Protein 3Q0B (pdb70)

Solvent-accessible surface area: 7811 Å² total

Nearest PDB structures (foldseek):
  3q0b-assembly1_X-2  TM=1.006E+00  e=1.798E-30  Arabidopsis thaliana
  4ygi-assembly1_A-2  TM=9.990E-01  e=7.068E-28  Arabidopsis thaliana
  3q0f-assembly1_A  TM=9.751E-01  e=2.882E-27  Arabidopsis thaliana
  3q0f-assembly1_X  TM=9.797E-01  e=5.821E-27  Arabidopsis thaliana
  3q0d-assembly1_A  TM=9.863E-01  e=3.793E-26  Arabidopsis thaliana

B-factor: mean 44.1, std 11.39, range [26.04, 87.86]

Structure (mmCIF, N/CA/C/O backbone):
data_3Q0B
#
_entry.id   3Q0B
#
_cell.length_a   76.566
_cell.length_b   76.566
_cell.length_c   73.904
_cell.angle_alpha   90.00
_cell.angle_beta   90.00
_cell.angle_gamma   90.00
#
_symmetry.space_group_name_H-M   'P 42 21 2'
#
loop_
_entity.id
_entity.type
_entity.pdbx_description
1 polymer 'Histone-lysine N-methyltransferase, H3 lysine-9 specific SUVH5'
2 polymer "DNA (5'-D(*AP*CP*TP*AP*(5CM)P*GP*TP*AP*GP*T)-3')"
3 water water
#
loop_
_atom_site.group_PDB
_atom_site.id
_atom_site.type_symbol
_atom_site.label_atom_id
_atom_site.label_alt_id
_atom_site.label_comp_id
_atom_site.label_asym_id
_atom_site.label_entity_id
_atom_site.label_seq_id
_atom_site.pdbx_PDB_ins_code
_atom_site.Cartn_x
_atom_site.Cartn_y
_atom_site.Cartn_z
_atom_site.occupancy
_atom_site.B_iso_or_equiv
_atom_site.auth_seq_id
_atom_site.auth_comp_id
_atom_site.auth_asym_id
_atom_site.auth_atom_id
_atom_site.pdbx_PDB_model_num
ATOM 1 N N . GLN A 1 1 ? 29.147 30.004 18.926 1.00 60.28 362 GLN X N 1
ATOM 2 C CA . GLN A 1 1 ? 27.758 30.340 19.234 1.00 55.91 362 GLN X CA 1
ATOM 3 C C . GLN A 1 1 ? 27.636 31.601 20.086 1.00 52.62 362 GLN X C 1
ATOM 4 O O . GLN A 1 1 ? 27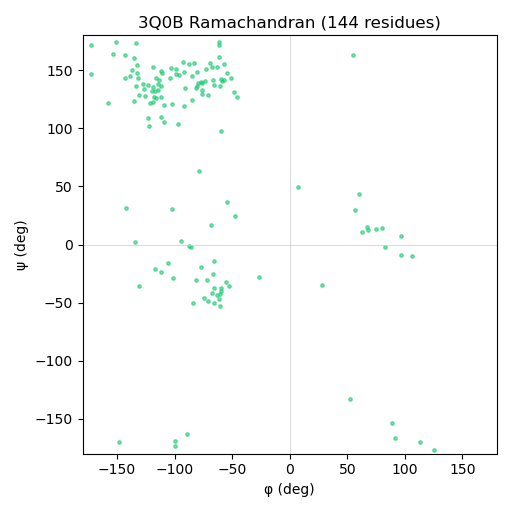.893 31.577 21.286 1.00 63.63 362 GLN X O 1
ATOM 10 N N . ILE A 1 2 ? 27.236 32.701 19.460 1.00 48.09 363 ILE X N 1
ATOM 11 C CA . ILE A 1 2 ? 27.175 33.995 20.131 1.00 50.25 363 ILE X CA 1
ATOM 12 C C . ILE A 1 2 ? 25.763 34.570 20.177 1.00 46.55 363 ILE X C 1
ATOM 13 O O . ILE A 1 2 ? 25.048 34.531 19.187 1.00 46.73 363 ILE X O 1
ATOM 18 N N . ILE A 1 3 ? 25.371 35.098 21.333 1.00 46.52 364 ILE X N 1
ATOM 19 C CA . ILE A 1 3 ? 24.096 35.797 21.482 1.00 46.37 364 ILE X CA 1
ATOM 20 C C . ILE A 1 3 ? 24.235 37.295 21.221 1.00 44.50 364 ILE X C 1
ATOM 21 O O . ILE A 1 3 ? 25.169 37.934 21.695 1.00 48.44 364 ILE X O 1
ATOM 26 N N . GLY A 1 4 ? 23.307 37.846 20.449 1.00 45.18 365 GLY X N 1
ATOM 27 C CA . GLY A 1 4 ? 23.289 39.270 20.175 1.00 41.62 365 GLY X CA 1
ATOM 28 C C . GLY A 1 4 ? 24.107 39.657 18.963 1.00 41.76 365 GLY X C 1
ATOM 29 O O . GLY A 1 4 ? 24.307 38.868 18.045 1.00 43.69 365 GLY X O 1
ATOM 30 N N . THR A 1 5 ? 24.587 40.891 18.962 1.00 45.40 366 THR X N 1
ATOM 31 C CA . THR A 1 5 ? 25.362 41.399 17.845 1.00 40.07 366 THR X CA 1
ATOM 32 C C . THR A 1 5 ? 26.589 40.548 17.548 1.00 47.23 366 THR X C 1
ATOM 33 O O . THR A 1 5 ? 27.253 40.045 18.455 1.00 48.40 366 THR X O 1
ATOM 37 N N . VAL A 1 6 ? 26.871 40.384 16.259 1.00 48.72 367 VAL X N 1
ATOM 38 C CA . VAL A 1 6 ? 28.056 39.688 15.804 1.00 46.25 367 VAL X CA 1
ATOM 39 C C . VAL A 1 6 ? 29.030 40.688 15.194 1.00 48.91 367 VAL X C 1
ATOM 40 O O . VAL A 1 6 ? 28.704 41.366 14.215 1.00 51.14 367 VAL X O 1
ATOM 44 N N . PRO A 1 7 ? 30.234 40.778 15.775 1.00 50.26 368 PRO X N 1
ATOM 45 C CA . PRO A 1 7 ? 31.268 41.726 15.350 1.00 52.01 368 PRO X CA 1
ATOM 46 C C . PRO A 1 7 ? 31.451 41.757 13.837 1.00 51.51 368 PRO X C 1
ATOM 47 O O . PRO A 1 7 ? 31.637 40.710 13.216 1.00 52.52 368 PRO X O 1
ATOM 51 N N . GLY A 1 8 ? 31.384 42.953 13.257 1.00 54.18 369 GLY X N 1
ATOM 52 C CA . GLY A 1 8 ? 31.618 43.128 11.835 1.00 49.59 369 GLY X CA 1
ATOM 53 C C . GLY A 1 8 ? 30.429 42.767 10.960 1.00 55.11 369 GLY X C 1
ATOM 54 O O . GLY A 1 8 ? 30.570 42.609 9.747 1.00 57.51 369 GLY X O 1
ATOM 55 N N . VAL A 1 9 ? 29.258 42.627 11.574 1.00 55.64 370 VAL X N 1
ATOM 56 C CA . VAL A 1 9 ? 28.029 42.378 10.823 1.00 54.62 370 VAL X CA 1
ATOM 57 C C . VAL A 1 9 ? 27.003 43.462 11.135 1.00 49.54 370 VAL X C 1
ATOM 58 O O . VAL A 1 9 ? 26.450 43.509 12.231 1.00 47.36 370 VAL X O 1
ATOM 62 N N . GLU A 1 10 ? 26.758 44.332 10.165 1.00 49.49 371 GLU X N 1
ATOM 63 C CA . GLU A 1 10 ? 25.904 45.490 10.384 1.00 51.60 371 GLU X CA 1
ATOM 64 C C . GLU A 1 10 ? 24.480 45.219 9.929 1.00 47.19 371 GLU X C 1
ATOM 65 O O . GLU A 1 10 ? 24.246 44.505 8.947 1.00 45.37 371 GLU X O 1
ATOM 71 N N . VAL A 1 11 ? 23.530 45.802 10.646 1.00 45.87 372 VAL X N 1
ATOM 72 C CA . VAL A 1 11 ? 22.163 45.833 10.180 1.00 42.23 372 VAL X CA 1
ATOM 73 C C . VAL A 1 11 ? 22.199 46.298 8.735 1.00 43.64 372 VAL X C 1
ATOM 74 O O . VAL A 1 11 ? 22.877 47.267 8.411 1.00 45.72 372 VAL X O 1
ATOM 78 N N . GLY A 1 12 ? 21.508 45.576 7.858 1.00 44.93 373 GLY X N 1
ATOM 79 C CA . GLY A 1 12 ? 21.464 45.930 6.452 1.00 41.09 373 GLY X CA 1
ATOM 80 C C . GLY A 1 12 ? 22.461 45.185 5.585 1.00 42.46 373 GLY X C 1
ATOM 81 O O . GLY A 1 12 ? 22.417 45.280 4.358 1.00 44.20 373 GLY X O 1
ATOM 82 N N . ASP A 1 13 ? 23.375 44.446 6.203 1.00 43.03 374 ASP X N 1
ATOM 83 C CA . ASP A 1 13 ? 24.319 43.649 5.419 1.00 40.91 374 ASP X CA 1
ATOM 84 C C . ASP A 1 13 ? 23.578 42.537 4.694 1.00 43.67 374 ASP X C 1
ATOM 85 O O . ASP A 1 13 ? 22.652 41.940 5.248 1.00 42.90 374 ASP X O 1
ATOM 90 N N . GLU A 1 14 ? 23.984 42.258 3.460 1.00 42.73 375 GLU X N 1
ATOM 91 C CA . GLU A 1 14 ? 23.305 41.259 2.649 1.00 44.25 375 GLU X CA 1
ATOM 92 C C . GLU A 1 14 ? 24.224 40.106 2.271 1.00 45.48 375 GLU X C 1
ATOM 93 O O . GLU A 1 14 ? 25.440 40.275 2.188 1.00 45.62 375 GLU X O 1
ATOM 99 N N . PHE A 1 15 ? 23.623 38.936 2.048 1.00 45.39 376 PHE X N 1
ATOM 100 C CA . PHE A 1 15 ? 24.353 37.699 1.791 1.00 39.70 376 PHE X CA 1
ATOM 101 C C . PHE A 1 15 ? 23.611 36.865 0.765 1.00 43.63 376 PHE X C 1
ATOM 102 O O . PHE A 1 15 ? 22.388 36.819 0.766 1.00 41.26 376 PHE X O 1
ATOM 110 N N . GLN A 1 16 ? 24.348 36.191 -0.104 1.00 44.71 377 GLN X N 1
ATOM 111 C CA . GLN A 1 16 ? 23.722 35.373 -1.127 1.00 47.78 377 GLN X CA 1
ATOM 112 C C . GLN A 1 16 ? 23.304 34.000 -0.603 1.00 46.09 377 GLN X C 1
ATOM 113 O O . GLN A 1 16 ? 22.338 33.419 -1.086 1.00 48.29 377 GLN X O 1
ATOM 119 N N . TYR A 1 17 ? 24.035 33.476 0.374 1.00 44.20 378 TYR X N 1
ATOM 120 C CA . TYR A 1 17 ? 23.826 32.097 0.797 1.00 42.12 378 TYR X CA 1
ATOM 121 C C . TYR A 1 17 ? 23.729 31.879 2.301 1.00 44.00 378 TYR X C 1
ATOM 122 O O . TYR A 1 17 ? 24.355 32.591 3.085 1.00 44.85 378 TYR X O 1
ATOM 131 N N . ARG A 1 18 ? 22.924 30.888 2.683 1.00 39.56 379 ARG X N 1
ATOM 132 C CA . ARG A 1 18 ? 22.790 30.469 4.070 1.00 42.14 379 ARG X CA 1
ATOM 133 C C . ARG A 1 18 ? 24.166 30.129 4.648 1.00 42.22 379 ARG X C 1
ATOM 134 O O . ARG A 1 18 ? 24.432 30.368 5.822 1.00 40.44 379 ARG X O 1
ATOM 150 N N . GLU A 1 20 ? 27.003 31.531 4.128 1.00 39.16 381 GLU X N 1
ATOM 151 C CA . GLU A 1 20 ? 27.731 32.727 4.555 1.00 41.71 381 GLU X CA 1
ATOM 152 C C . GLU A 1 20 ? 27.273 33.145 5.943 1.00 41.49 381 GLU X C 1
ATOM 153 O O . GLU A 1 20 ? 28.064 33.628 6.753 1.00 41.89 381 GLU X O 1
ATOM 159 N N . LEU A 1 21 ? 25.988 32.954 6.219 1.00 40.05 382 LEU X N 1
ATOM 160 C CA . LEU A 1 21 ? 25.464 33.237 7.543 1.00 38.66 382 LEU X CA 1
ATOM 161 C C . LEU A 1 21 ? 26.217 32.368 8.544 1.00 41.27 382 LEU X C 1
ATOM 162 O O . LEU A 1 21 ? 26.577 32.809 9.641 1.00 40.77 382 LEU X O 1
ATOM 167 N N . ASN A 1 22 ? 26.462 31.126 8.147 1.00 38.83 383 ASN X N 1
ATOM 168 C CA . ASN A 1 22 ? 27.118 30.167 9.017 1.00 36.43 383 ASN X CA 1
ATOM 169 C C . ASN A 1 22 ? 28.593 30.515 9.201 1.00 39.34 383 ASN X C 1
ATOM 170 O O . ASN A 1 22 ? 29.085 30.568 10.324 1.00 44.53 383 ASN X O 1
ATOM 175 N N . LEU A 1 23 ? 29.290 30.767 8.097 1.00 40.37 384 LEU X N 1
ATOM 176 C CA . LEU A 1 23 ? 30.704 31.139 8.148 1.00 42.27 384 LEU X CA 1
ATOM 177 C C . LEU A 1 23 ? 30.943 32.318 9.081 1.00 45.81 384 LEU X C 1
ATOM 178 O O . LEU A 1 23 ? 31.970 32.388 9.754 1.00 42.22 384 LEU X O 1
ATOM 183 N N . LEU A 1 24 ? 29.988 33.244 9.118 1.00 45.39 385 LEU X N 1
ATOM 184 C CA . LEU A 1 24 ? 30.152 34.468 9.887 1.00 42.13 385 LEU X CA 1
ATOM 185 C C . LEU A 1 24 ? 29.547 34.387 11.290 1.00 45.02 385 LEU X C 1
ATOM 186 O O . LEU A 1 24 ? 29.564 35.370 12.029 1.00 46.39 385 LEU X O 1
ATOM 191 N N . GLY A 1 25 ? 29.014 33.225 11.653 1.00 42.37 386 GLY X N 1
ATOM 192 C CA . GLY A 1 25 ? 28.438 33.033 12.976 1.00 39.55 386 GLY X CA 1
ATOM 193 C C . GLY A 1 25 ? 27.082 33.701 13.162 1.00 40.16 386 GLY X C 1
ATOM 194 O O . GLY A 1 25 ? 26.588 33.836 14.283 1.00 39.58 386 GLY X O 1
ATOM 195 N N . ILE A 1 26 ? 26.473 34.123 12.060 1.00 39.60 387 ILE X N 1
ATOM 196 C CA . ILE A 1 26 ? 25.170 34.776 12.121 1.00 38.01 387 ILE X CA 1
ATOM 197 C C . ILE A 1 26 ? 24.066 33.774 12.395 1.00 33.79 387 ILE X C 1
ATOM 198 O O . ILE A 1 26 ? 23.196 34.003 13.238 1.00 35.57 387 ILE X O 1
ATOM 203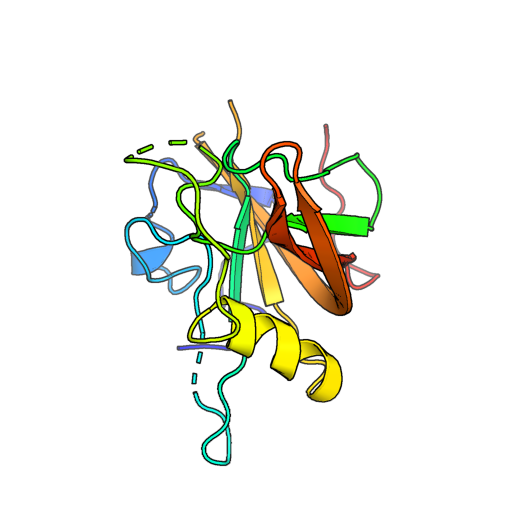 N N . HIS A 1 27 ? 24.120 32.660 11.676 1.00 33.68 388 HIS X N 1
ATOM 204 C CA . HIS A 1 27 ? 23.094 31.630 11.739 1.00 35.00 388 HIS X CA 1
ATOM 205 C C . HIS A 1 27 ? 23.743 30.343 11.251 1.00 32.00 388 HIS X C 1
ATOM 206 O O . HIS A 1 27 ? 24.235 30.287 10.131 1.00 31.46 388 HIS X O 1
ATOM 213 N N . ARG A 1 28 ? 23.744 29.314 12.084 1.00 30.21 389 ARG X N 1
ATOM 214 C CA . ARG A 1 28 ? 24.512 28.110 11.776 1.00 33.31 389 ARG X CA 1
ATOM 215 C C . ARG A 1 28 ? 23.837 27.077 10.867 1.00 34.03 389 ARG X C 1
ATOM 216 O O . ARG A 1 28 ? 24.445 26.630 9.895 1.00 31.16 389 ARG X O 1
ATOM 224 N N . PRO A 1 29 ? 22.589 26.684 11.178 1.00 33.68 390 PRO X N 1
ATOM 225 C CA . PRO A 1 29 ? 21.962 25.619 10.378 1.00 31.58 390 PRO X CA 1
ATOM 226 C C . PRO A 1 29 ? 22.036 25.890 8.875 1.00 33.09 390 PRO X C 1
ATOM 227 O O . PRO A 1 29 ? 21.924 27.044 8.452 1.00 31.06 390 PRO X O 1
ATOM 231 N N . SER A 1 30 ? 22.229 24.839 8.080 1.00 30.74 391 SER X N 1
ATOM 232 C CA . SER A 1 30 ? 22.225 24.989 6.631 1.00 33.81 391 SER X CA 1
ATOM 233 C C . SER A 1 30 ? 20.821 25.252 6.072 1.00 29.87 391 SER X C 1
ATOM 234 O O . SER A 1 30 ? 20.666 25.923 5.055 1.00 31.77 391 SER X O 1
ATOM 237 N N . GLN A 1 31 ? 19.794 24.730 6.723 1.00 31.12 392 GLN X N 1
ATOM 238 C CA . GLN A 1 31 ? 18.435 24.944 6.210 1.00 31.76 392 GLN X CA 1
ATOM 239 C C . GLN A 1 31 ? 17.450 25.426 7.259 1.00 30.59 392 GLN X C 1
ATOM 240 O O . GLN A 1 31 ? 16.576 26.231 6.966 1.00 34.96 392 GLN X O 1
ATOM 246 N N . SER A 1 32 ? 17.604 24.938 8.481 1.00 28.12 393 SER X N 1
ATOM 247 C CA . SER A 1 32 ? 16.647 25.197 9.541 1.00 30.58 393 SER X CA 1
ATOM 248 C C . SER A 1 32 ? 16.489 26.696 9.804 1.00 34.66 393 SER X C 1
ATOM 249 O O . SER A 1 32 ? 17.467 27.451 9.757 1.00 31.28 393 SER X O 1
ATOM 252 N N . GLY A 1 33 ? 15.255 27.123 10.062 1.00 31.78 394 GLY X N 1
ATOM 253 C CA . GLY A 1 33 ? 14.965 28.532 10.271 1.00 31.19 394 GLY X CA 1
ATOM 254 C C . GLY A 1 33 ? 15.369 29.048 11.642 1.00 30.15 394 GLY X C 1
ATOM 255 O O . GLY A 1 33 ? 15.512 30.255 11.847 1.00 29.79 394 GLY X O 1
ATOM 256 N N . ILE A 1 34 ? 15.554 28.141 12.591 1.00 29.97 395 ILE X N 1
ATOM 257 C CA . ILE A 1 34 ? 15.886 28.553 13.947 1.00 31.44 395 ILE X CA 1
ATOM 258 C C . ILE A 1 34 ? 17.229 27.996 14.408 1.00 36.83 395 ILE X C 1
ATOM 259 O O . ILE A 1 34 ? 17.508 26.808 14.259 1.00 34.62 395 ILE X O 1
ATOM 264 N N . ASP A 1 35 ? 18.060 28.863 14.967 1.00 33.48 396 ASP X N 1
ATOM 265 C CA . ASP A 1 35 ? 19.303 28.427 15.588 1.00 34.44 396 ASP X CA 1
ATOM 266 C C . ASP A 1 35 ? 19.193 28.695 17.087 1.00 40.16 396 ASP X C 1
ATOM 267 O O . ASP A 1 35 ? 18.613 29.708 17.494 1.00 35.88 396 ASP X O 1
ATOM 272 N N . TYR A 1 36 ? 19.723 27.781 17.899 1.00 35.09 397 TYR X N 1
ATOM 273 C CA . TYR A 1 36 ? 19.668 27.914 19.355 1.00 35.56 397 TYR X CA 1
ATOM 274 C C . TYR A 1 36 ? 20.895 27.298 20.037 1.00 41.98 397 TYR X C 1
ATOM 275 O O . TYR A 1 36 ? 21.694 26.605 19.406 1.00 41.07 397 TYR X O 1
ATOM 292 N N . LYS A 1 38 ? 22.461 26.142 24.365 1.00 58.86 399 LYS X N 1
ATOM 293 C CA . LYS A 1 38 ? 22.136 26.000 25.778 1.00 57.26 399 LYS X CA 1
ATOM 294 C C . LYS A 1 38 ? 22.721 27.174 26.551 1.00 59.79 399 LYS X C 1
ATOM 295 O O . LYS A 1 38 ? 23.800 27.667 26.216 1.00 58.68 399 LYS X O 1
ATOM 301 N N . ASP A 1 39 ? 21.996 27.642 27.565 1.00 60.28 400 ASP X N 1
ATOM 302 C CA . ASP A 1 39 ? 22.483 28.739 28.399 1.00 67.82 400 ASP X CA 1
ATOM 303 C C . ASP A 1 39 ? 23.080 28.215 29.705 1.00 70.34 400 ASP X C 1
ATOM 304 O O . ASP A 1 39 ? 23.292 27.011 29.860 1.00 66.02 400 ASP X O 1
ATOM 309 N N . ASP A 1 40 ? 23.355 29.129 30.635 1.00 77.41 401 ASP X N 1
ATOM 310 C CA . ASP A 1 40 ? 23.725 28.755 31.990 1.00 75.20 401 ASP X CA 1
ATOM 311 C C . ASP A 1 40 ? 22.586 27.950 32.585 1.00 72.95 401 ASP X C 1
ATOM 312 O O . ASP A 1 40 ? 21.602 28.505 33.071 1.00 73.93 401 ASP X O 1
ATOM 313 N N . GLY A 1 41 ? 22.718 26.632 32.536 1.00 70.77 402 GLY X N 1
ATOM 314 C CA . GLY A 1 41 ? 21.623 25.743 32.869 1.00 69.85 402 GLY X CA 1
ATOM 315 C C . GLY A 1 41 ? 21.401 24.798 31.703 1.00 72.36 402 GLY X C 1
ATOM 316 O O . GLY A 1 41 ? 22.142 24.831 30.716 1.00 72.54 402 GLY X O 1
ATOM 317 N N . GLY A 1 42 ? 20.386 23.951 31.802 1.00 68.90 403 GLY X N 1
ATOM 318 C CA . GLY A 1 42 ? 20.125 22.999 30.740 1.00 73.89 403 GLY X CA 1
ATOM 319 C C . GLY A 1 42 ? 19.226 23.545 29.646 1.00 72.11 403 GLY X C 1
ATOM 320 O O . GLY A 1 42 ? 18.960 22.856 28.662 1.00 72.63 403 GLY X O 1
ATOM 321 N N . GLU A 1 43 ? 18.779 24.789 29.810 1.00 68.93 404 GLU X N 1
ATOM 322 C CA . GLU A 1 43 ? 17.714 25.352 28.978 1.00 66.47 404 GLU X CA 1
ATOM 323 C C . GLU A 1 43 ? 18.159 25.881 27.608 1.00 57.50 404 GLU X C 1
ATOM 324 O O . GLU A 1 43 ? 19.161 26.587 27.491 1.00 56.82 404 GLU X O 1
ATOM 326 N N . LEU A 1 44 ? 17.394 25.535 26.578 1.00 54.85 405 LEU X N 1
ATOM 327 C CA . LEU A 1 44 ? 17.643 26.039 25.233 1.00 51.29 405 LEU X CA 1
ATOM 328 C C . LEU A 1 44 ? 17.151 27.467 25.104 1.00 44.72 405 LEU X C 1
ATOM 329 O O . LEU A 1 44 ? 16.086 27.811 25.608 1.00 48.65 405 LEU X O 1
ATOM 334 N N . VAL A 1 45 ? 17.924 28.293 24.414 1.00 40.92 406 VAL X N 1
ATOM 335 C CA . VAL A 1 45 ? 17.476 29.625 24.060 1.00 45.96 406 VAL X CA 1
ATOM 336 C C . VAL A 1 45 ? 17.863 29.925 22.615 1.00 44.30 406 VAL X C 1
ATOM 337 O O . VAL A 1 45 ? 18.870 29.424 22.115 1.00 40.17 406 VAL X O 1
ATOM 341 N N . ALA A 1 46 ? 17.061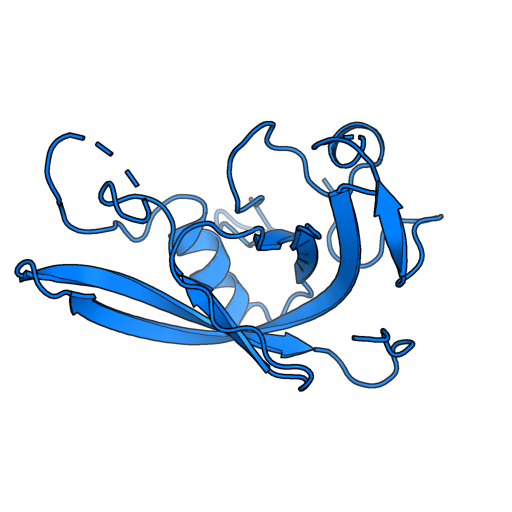 30.752 21.950 1.00 43.43 407 ALA X N 1
ATOM 342 C CA . ALA A 1 46 ? 17.243 31.002 20.525 1.00 39.34 407 ALA X CA 1
ATOM 343 C C . ALA A 1 46 ? 18.263 32.100 20.274 1.00 36.14 407 ALA X C 1
ATOM 344 O O . ALA A 1 46 ? 18.346 33.056 21.029 1.00 36.66 407 ALA X O 1
ATOM 346 N N . THR A 1 47 ? 19.028 31.973 19.199 1.00 29.34 408 THR X N 1
ATOM 347 C CA . THR A 1 47 ? 20.058 32.949 18.919 1.00 32.25 408 THR X CA 1
ATOM 348 C C . THR A 1 47 ? 19.811 33.700 17.614 1.00 33.83 408 THR X C 1
ATOM 349 O O . THR A 1 47 ? 20.334 34.799 17.420 1.00 36.82 408 THR X O 1
ATOM 353 N N . SER A 1 48 ? 19.006 33.116 16.731 1.00 29.90 409 SER X N 1
ATOM 354 C CA . SER A 1 48 ? 18.777 33.690 15.411 1.00 30.88 409 SER X CA 1
ATOM 355 C C . SER A 1 48 ? 17.685 32.927 14.674 1.00 32.27 409 SER X C 1
ATOM 356 O O . SER A 1 48 ? 17.556 31.727 14.846 1.00 34.22 409 SER X O 1
ATOM 359 N N . ILE A 1 49 ? 16.900 33.629 13.859 1.00 32.40 410 ILE X N 1
ATOM 360 C CA . ILE A 1 49 ? 15.874 32.996 13.035 1.00 28.86 410 ILE X CA 1
ATOM 361 C C . ILE A 1 49 ? 15.967 33.520 11.604 1.00 30.06 410 ILE X C 1
ATOM 362 O O . ILE A 1 49 ? 16.489 34.615 11.371 1.00 30.10 410 ILE X O 1
ATOM 367 N N . VAL A 1 50 ? 15.510 32.721 10.644 1.00 27.75 411 VAL X N 1
ATOM 368 C CA . VAL A 1 50 ? 15.488 33.140 9.244 1.00 27.67 411 VAL X CA 1
ATOM 369 C C . VAL A 1 50 ? 14.070 33.095 8.685 1.00 29.38 411 VAL X C 1
ATOM 370 O O . VAL A 1 50 ? 13.407 32.048 8.681 1.00 26.32 411 VAL X O 1
ATOM 374 N N . SER A 1 51 ? 13.605 34.244 8.215 1.00 30.74 412 SER X N 1
ATOM 375 C CA . SER A 1 51 ? 12.287 34.339 7.617 1.00 30.40 412 SER X CA 1
ATOM 376 C C . SER A 1 51 ? 12.469 34.612 6.151 1.00 30.97 412 SER X C 1
ATOM 377 O O . SER A 1 51 ? 12.892 35.701 5.770 1.00 32.75 412 SER X O 1
ATOM 380 N N . SER A 1 52 ? 12.149 33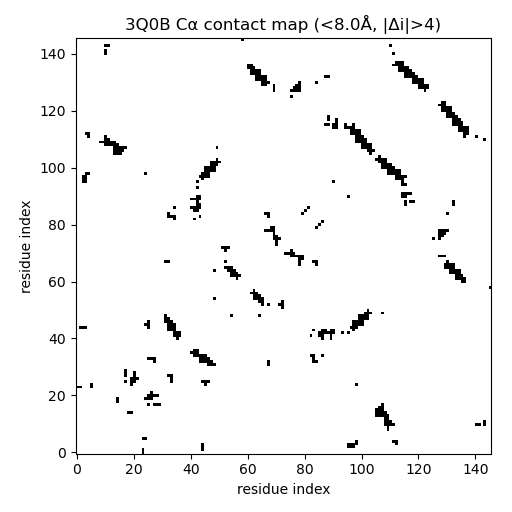.631 5.318 1.00 32.71 413 SER X N 1
ATOM 381 C CA . SER A 1 52 ? 12.484 33.748 3.908 1.00 36.06 413 SER X CA 1
ATOM 382 C C . SER A 1 52 ? 11.430 33.181 2.959 1.00 34.36 413 SER X C 1
ATOM 383 O O . SER A 1 52 ? 11.763 32.712 1.879 1.00 33.88 413 SER X O 1
ATOM 386 N N . GLY A 1 53 ? 10.163 33.235 3.345 1.00 39.57 414 GLY X N 1
ATOM 387 C CA . GLY A 1 53 ? 9.099 32.835 2.435 1.00 38.90 414 GLY X CA 1
ATOM 388 C C . GLY A 1 53 ? 8.517 31.498 2.829 1.00 41.72 414 GLY X C 1
ATOM 389 O O . GLY A 1 53 ? 7.486 31.054 2.309 1.00 44.21 414 GLY X O 1
ATOM 390 N N . GLY A 1 54 ? 9.179 30.836 3.764 1.00 42.65 415 GLY X N 1
ATOM 391 C CA . GLY A 1 54 ? 8.575 29.667 4.368 1.00 44.62 415 GLY X CA 1
ATOM 392 C C . GLY A 1 54 ? 7.441 30.078 5.306 1.00 46.38 415 GLY X C 1
ATOM 393 O O . GLY A 1 54 ? 7.417 31.199 5.837 1.00 52.74 415 GLY X O 1
ATOM 394 N N . TYR A 1 55 ? 6.466 29.192 5.444 1.00 42.17 416 TYR X N 1
ATOM 395 C CA . TYR A 1 55 ? 5.609 29.141 6.624 1.00 43.10 416 TYR X CA 1
ATOM 396 C C . TYR A 1 55 ? 4.624 30.263 6.944 1.00 40.51 416 TYR X C 1
ATOM 397 O O . TYR A 1 55 ? 4.151 30.314 8.076 1.00 43.56 416 TYR X O 1
ATOM 406 N N . ASN A 1 56 ? 4.311 31.157 6.017 1.00 37.67 417 ASN X N 1
ATOM 407 C CA . ASN A 1 56 ? 3.306 32.178 6.335 1.00 37.64 417 ASN X CA 1
ATOM 408 C C . ASN A 1 56 ? 3.706 33.049 7.517 1.00 34.76 417 ASN X C 1
ATOM 409 O O . ASN A 1 56 ? 2.889 33.308 8.411 1.00 32.19 417 ASN X O 1
ATOM 414 N N . ASP A 1 57 ? 4.961 33.471 7.548 1.00 32.55 418 ASP X N 1
ATOM 415 C CA . ASP A 1 57 ? 5.386 34.444 8.535 1.00 32.28 418 ASP X CA 1
ATOM 416 C C . ASP A 1 57 ? 4.666 35.741 8.179 1.00 34.39 418 ASP X C 1
ATOM 417 O O . ASP A 1 57 ? 4.323 35.960 7.013 1.00 31.46 418 ASP X O 1
ATOM 422 N N . VAL A 1 58 ? 4.437 36.589 9.178 1.00 32.47 419 VAL X N 1
ATOM 423 C CA . VAL A 1 58 ? 3.857 37.909 8.946 1.00 32.53 419 VAL X CA 1
ATOM 424 C C . VAL A 1 58 ? 4.915 38.977 9.172 1.00 34.96 419 VAL X C 1
ATOM 425 O O . VAL A 1 58 ? 5.292 39.264 10.309 1.00 30.96 419 VAL X O 1
ATOM 429 N N . LEU A 1 59 ? 5.405 39.545 8.078 1.00 39.34 420 LEU X N 1
ATOM 430 C CA . LEU A 1 59 ? 6.399 40.600 8.139 1.00 41.91 420 LEU X CA 1
ATOM 431 C C . LEU A 1 59 ? 5.903 41.862 7.431 1.00 49.09 420 LEU X C 1
ATOM 432 O O . LEU A 1 59 ? 5.917 41.928 6.206 1.00 54.91 420 LEU X O 1
ATOM 437 N N . ASP A 1 60 ? 5.454 42.851 8.198 1.00 46.76 421 ASP X N 1
ATOM 438 C CA . ASP A 1 60 ? 5.203 44.176 7.630 1.00 56.01 421 ASP X CA 1
ATOM 439 C C . ASP A 1 60 ? 6.477 45.014 7.716 1.00 57.95 421 ASP X C 1
ATOM 440 O O . ASP A 1 60 ? 7.571 44.480 7.891 1.00 62.76 421 ASP X O 1
ATOM 445 N N . ASN A 1 61 ? 6.350 46.319 7.570 1.00 57.64 422 ASN X N 1
ATOM 446 C CA . ASN A 1 61 ? 7.507 47.177 7.728 1.00 55.91 422 ASN X CA 1
ATOM 447 C C . ASN A 1 61 ? 7.461 47.853 9.089 1.00 53.00 422 ASN X C 1
ATOM 448 O O . ASN A 1 61 ? 7.949 48.969 9.262 1.00 59.59 422 ASN X O 1
ATOM 453 N N . SER A 1 62 ? 6.866 47.161 10.052 1.00 44.05 423 SER X N 1
ATOM 454 C CA . SER A 1 62 ? 6.806 47.643 11.419 1.00 45.94 423 SER X CA 1
ATOM 455 C C . SER A 1 62 ? 7.874 46.963 12.274 1.00 39.49 423 SER X C 1
ATOM 456 O O . SER A 1 62 ? 8.711 46.235 11.753 1.00 40.13 423 SER X O 1
ATOM 459 N N . ASP A 1 63 ? 7.837 47.205 13.581 1.00 33.99 424 ASP X N 1
ATOM 460 C CA . ASP A 1 63 ? 8.793 46.609 14.509 1.00 38.46 424 ASP X CA 1
ATOM 461 C C . ASP A 1 63 ? 8.357 45.222 14.990 1.00 34.52 424 ASP X C 1
ATOM 462 O O . ASP A 1 63 ? 9.064 44.569 15.745 1.00 35.91 424 ASP X O 1
ATOM 467 N N . VAL A 1 64 ? 7.192 44.767 14.554 1.00 31.60 425 VAL X N 1
ATOM 468 C CA . VAL A 1 64 ? 6.671 43.498 15.043 1.00 31.89 425 VAL X CA 1
ATOM 469 C C . VAL A 1 64 ? 6.594 42.451 13.940 1.00 36.18 425 VAL X C 1
ATOM 470 O O . VAL A 1 64 ? 6.101 42.693 12.827 1.00 35.57 425 VAL X O 1
ATOM 474 N N . LEU A 1 65 ? 7.086 41.272 14.261 1.00 34.76 426 LEU X N 1
ATOM 475 C CA . LEU A 1 65 ? 7.127 40.194 13.299 1.00 34.86 426 LEU X CA 1
ATOM 476 C C . LEU A 1 65 ? 6.443 38.990 13.931 1.00 35.66 426 LEU X C 1
ATOM 477 O O . LEU A 1 65 ? 6.677 38.685 15.100 1.00 34.51 426 LEU X O 1
ATOM 482 N N . ILE A 1 66 ? 5.570 38.334 13.173 1.00 33.41 427 ILE X N 1
ATOM 483 C CA . ILE A 1 66 ? 4.995 37.069 13.604 1.00 29.46 427 ILE X CA 1
ATOM 484 C C . ILE A 1 66 ? 5.708 35.933 12.868 1.00 32.93 427 ILE X C 1
ATOM 485 O O . ILE A 1 66 ? 5.714 35.877 11.636 1.00 28.29 427 ILE X O 1
ATOM 490 N N . TYR A 1 67 ? 6.314 35.039 13.642 1.00 32.31 428 TYR X N 1
ATOM 491 C CA . TYR A 1 67 ? 7.162 33.998 13.094 1.00 31.10 428 TYR X CA 1
ATOM 492 C C . TYR A 1 67 ? 6.562 32.636 13.384 1.00 29.00 428 TYR X C 1
ATOM 493 O O . TYR A 1 67 ? 6.258 32.321 14.526 1.00 29.14 428 TYR X O 1
ATOM 502 N N . THR A 1 68 ? 6.388 31.841 12.334 1.00 28.23 429 THR X N 1
ATOM 503 C CA . THR A 1 68 ? 5.734 30.541 12.447 1.00 29.70 429 THR X CA 1
ATOM 504 C C . THR A 1 68 ? 6.709 29.499 12.985 1.00 28.77 429 THR X C 1
ATOM 505 O O . THR A 1 68 ? 7.886 29.484 12.616 1.00 28.26 429 THR X O 1
ATOM 509 N N . GLY A 1 69 ? 6.236 28.639 13.874 1.00 29.34 430 GLY X N 1
ATOM 510 C CA . GLY A 1 69 ? 7.060 27.550 14.358 1.00 29.87 430 GLY X CA 1
ATOM 511 C C . GLY A 1 69 ? 7.448 26.633 13.215 1.00 31.57 430 GLY X C 1
ATOM 512 O O . GLY A 1 69 ? 6.808 26.655 12.161 1.00 28.31 430 GLY X O 1
ATOM 513 N N . GLN A 1 70 ? 8.492 25.829 13.414 1.00 28.06 431 GLN X N 1
ATOM 514 C CA . GLN A 1 70 ? 8.960 24.921 12.363 1.00 30.82 431 GLN X CA 1
ATOM 515 C C . GLN A 1 70 ? 8.311 23.548 12.510 1.00 34.18 431 GLN X C 1
ATOM 516 O O . GLN A 1 70 ? 7.847 23.181 13.591 1.00 36.88 431 GLN X O 1
ATOM 522 N N . GLY A 1 71 ? 8.261 22.798 11.416 1.00 35.94 432 GLY X N 1
ATOM 523 C CA . GLY A 1 71 ? 7.759 21.437 11.470 1.00 39.71 432 GLY X CA 1
ATOM 524 C C . GLY A 1 71 ? 6.276 21.275 11.199 1.00 42.75 432 GLY X C 1
ATOM 525 O O . GLY A 1 71 ? 5.615 22.181 10.695 1.00 42.52 432 GLY X O 1
ATOM 526 N N . GLY A 1 72 ? 5.752 20.098 11.523 1.00 41.68 433 GLY X N 1
ATOM 527 C CA . GLY A 1 72 ? 4.369 19.777 11.247 1.00 46.89 433 GLY X CA 1
ATOM 528 C C . GLY A 1 72 ? 4.102 19.651 9.761 1.00 50.14 433 GLY X C 1
ATOM 529 O O . GLY A 1 72 ? 2.957 19.610 9.327 1.00 54.60 433 GLY X O 1
ATOM 530 N N . ASN A 1 73 ? 5.167 19.591 8.974 1.00 49.14 434 ASN X N 1
ATOM 531 C CA . ASN A 1 73 ? 5.035 19.530 7.525 1.00 50.81 434 ASN X CA 1
ATOM 532 C C . ASN A 1 73 ? 4.365 20.776 6.951 1.00 55.86 434 ASN X C 1
ATOM 533 O O . ASN A 1 73 ? 3.994 20.800 5.778 1.00 61.01 434 ASN X O 1
ATOM 538 N N . VAL A 1 74 ? 4.208 21.807 7.780 1.00 49.12 435 VAL X N 1
ATOM 539 C CA . VAL A 1 74 ? 3.700 23.092 7.312 1.00 51.85 435 VAL X CA 1
ATOM 540 C C . VAL A 1 74 ? 4.676 23.632 6.259 1.00 55.02 435 VAL X C 1
ATOM 541 O O . VAL A 1 74 ? 5.755 23.068 6.057 1.00 52.57 435 VAL X O 1
ATOM 545 N N . GLY A 1 75 ? 4.299 24.713 5.587 1.00 51.83 436 GLY X N 1
ATOM 546 C CA . GLY A 1 75 ? 5.129 25.285 4.537 1.00 63.72 436 GLY X CA 1
ATOM 547 C C . GLY A 1 75 ? 6.362 24.478 4.154 1.00 60.98 436 GLY X C 1
ATOM 548 O O . GLY A 1 75 ? 6.414 23.849 3.094 1.00 64.45 436 GLY X O 1
ATOM 549 N N . GLU A 1 81 ? 4.632 14.935 2.449 1.00 67.70 442 GLU X N 1
ATOM 550 C CA . GLU A 1 81 ? 4.087 14.251 3.620 1.00 74.42 442 GLU X CA 1
ATOM 551 C C . GLU A 1 81 ? 2.827 14.957 4.134 1.00 74.74 442 GLU X C 1
ATOM 552 O O . GLU A 1 81 ? 2.569 16.110 3.778 1.00 75.73 442 GLU X O 1
ATOM 554 N N . PRO A 1 82 ? 2.030 14.265 4.966 1.00 75.24 443 PRO X N 1
ATOM 555 C CA . PRO A 1 82 ? 0.763 14.830 5.440 1.00 73.63 443 PRO X CA 1
ATOM 556 C C . PRO A 1 82 ? 0.969 15.748 6.644 1.00 71.63 443 PRO X C 1
ATOM 557 O O . PRO A 1 82 ? 1.967 15.606 7.348 1.00 68.29 443 PRO X O 1
ATOM 561 N N . PRO A 1 83 ? 0.034 16.683 6.872 1.00 67.99 444 PRO X N 1
ATOM 562 C CA . PRO A 1 83 ? 0.020 17.601 8.019 1.00 66.18 444 PRO X CA 1
ATOM 563 C C . PRO A 1 83 ? -0.038 16.901 9.381 1.00 61.34 444 PRO X C 1
ATOM 564 O O . PRO A 1 83 ? -0.722 15.891 9.529 1.00 64.05 444 PRO X O 1
ATOM 568 N N . LYS A 1 84 ? 0.671 17.461 10.360 1.00 56.47 445 LYS X N 1
ATOM 569 C CA . LYS A 1 84 ? 0.738 16.920 11.715 1.00 55.57 445 LYS X CA 1
ATOM 570 C C . LYS A 1 84 ? 1.035 18.045 12.718 1.00 50.13 445 LYS X C 1
ATOM 571 O O . LYS A 1 84 ? 1.476 19.124 12.333 1.00 49.63 445 LYS X O 1
ATOM 577 N N . ASP A 1 85 ? 0.802 17.792 14.000 1.00 42.55 446 ASP X N 1
ATOM 578 C CA . ASP A 1 85 ? 1.037 18.804 15.017 1.00 45.82 446 ASP X CA 1
ATOM 579 C C . ASP A 1 85 ? 2.503 19.241 15.047 1.00 53.70 446 ASP X C 1
ATOM 580 O O . ASP A 1 85 ? 3.415 18.404 14.982 1.00 51.29 446 ASP X O 1
ATOM 585 N N . GLN A 1 86 ? 2.730 20.552 15.147 1.00 47.03 447 GLN X N 1
ATOM 586 C CA . GLN A 1 86 ? 4.061 21.055 15.459 1.00 41.86 447 GLN X CA 1
ATOM 587 C C . GLN A 1 86 ? 4.379 20.696 16.902 1.00 42.03 447 GLN X C 1
ATOM 588 O O . GLN A 1 86 ? 3.472 20.492 17.700 1.00 44.56 447 GLN X O 1
ATOM 594 N N . GLN A 1 87 ? 5.663 20.622 17.238 1.00 43.51 448 GLN X N 1
ATOM 595 C CA . GLN A 1 87 ? 6.074 20.179 18.567 1.00 43.78 448 GLN X CA 1
ATOM 596 C C . GLN A 1 87 ? 6.941 21.208 19.274 1.00 46.12 448 GLN X C 1
ATOM 597 O O . GLN A 1 87 ? 7.846 21.794 18.671 1.00 43.49 448 GLN X O 1
ATOM 603 N N . LEU A 1 88 ? 6.663 21.410 20.558 1.00 40.32 449 LEU X N 1
ATOM 604 C CA . LEU A 1 88 ? 7.417 22.345 21.381 1.00 43.77 449 LEU X CA 1
ATOM 605 C C . LEU A 1 88 ? 8.753 21.752 21.847 1.00 46.33 449 LEU X C 1
ATOM 606 O O . LEU A 1 88 ? 8.989 21.571 23.041 1.00 45.25 449 LEU X O 1
ATOM 611 N N . VAL A 1 89 ? 9.623 21.456 20.890 1.00 42.66 450 VAL X N 1
ATOM 612 C CA . VAL A 1 89 ? 10.960 20.965 21.185 1.00 43.53 450 VAL X CA 1
ATOM 613 C C . VAL A 1 89 ? 11.947 21.727 20.326 1.00 45.16 450 VAL X C 1
ATOM 614 O O . VAL A 1 89 ? 11.548 22.506 19.455 1.00 45.51 450 VAL X O 1
ATOM 618 N N . THR A 1 90 ? 13.236 21.498 20.560 1.00 43.84 451 THR X N 1
ATOM 619 C CA . THR A 1 90 ? 14.264 22.028 19.683 1.00 41.71 451 THR X CA 1
ATOM 620 C C . THR A 1 90 ? 14.064 23.537 19.490 1.00 43.08 451 THR X C 1
ATOM 621 O O . THR A 1 90 ? 13.843 24.255 20.461 1.00 42.70 451 THR X O 1
ATOM 625 N N . GLY A 1 91 ? 14.124 24.004 18.242 1.00 45.79 452 GLY X N 1
ATOM 626 C CA . GLY A 1 91 ? 14.069 25.426 17.924 1.00 39.14 452 GLY X CA 1
ATOM 627 C C . GLY A 1 91 ? 12.799 26.117 18.383 1.00 37.37 452 GLY X C 1
ATOM 628 O O . GLY A 1 91 ? 12.839 27.264 18.821 1.00 34.90 452 GLY X O 1
ATOM 629 N N . ASN A 1 92 ? 11.669 25.421 18.280 1.00 38.32 453 ASN X N 1
ATOM 630 C CA . ASN A 1 92 ? 10.398 25.950 18.770 1.00 37.59 453 ASN X CA 1
ATOM 631 C C . ASN A 1 92 ? 10.435 26.200 20.269 1.00 39.97 453 ASN X C 1
ATOM 632 O O . ASN A 1 92 ? 10.021 27.257 20.744 1.00 38.58 453 ASN X O 1
ATOM 637 N N . LEU A 1 93 ? 10.940 25.219 21.009 1.00 41.33 454 LEU X N 1
ATOM 638 C CA . LEU A 1 93 ? 11.089 25.344 22.449 1.00 40.16 454 LEU X CA 1
ATOM 639 C C . LEU A 1 93 ? 12.116 26.415 22.822 1.00 37.58 454 LEU X C 1
ATOM 640 O O . LEU A 1 93 ? 11.948 27.135 23.801 1.00 38.07 454 LEU X O 1
ATOM 645 N N . ALA A 1 94 ? 13.189 26.515 22.053 1.00 37.52 455 ALA X N 1
ATOM 646 C CA . ALA A 1 94 ? 14.186 27.543 22.324 1.00 36.24 455 ALA X CA 1
ATOM 647 C C . ALA A 1 94 ? 13.603 28.949 22.162 1.00 40.29 455 ALA X C 1
ATOM 648 O O . ALA A 1 94 ? 13.863 29.833 22.981 1.00 43.82 455 ALA X O 1
ATOM 650 N N . LEU A 1 95 ? 12.822 29.165 21.106 1.00 38.01 456 LEU X N 1
ATOM 651 C CA . LEU A 1 95 ? 12.199 30.469 20.910 1.00 37.67 456 LEU X CA 1
ATOM 652 C C . LEU A 1 95 ? 11.296 30.773 22.092 1.00 37.86 456 LEU X C 1
ATOM 653 O O . LEU A 1 95 ? 11.279 31.891 22.593 1.00 39.48 456 LEU X O 1
ATOM 658 N N . LYS A 1 96 ? 10.548 29.769 22.533 1.00 39.53 457 LYS X N 1
ATOM 659 C CA . LYS A 1 96 ? 9.634 29.928 23.655 1.00 40.55 457 LYS X CA 1
ATOM 660 C C . LYS A 1 96 ? 10.389 30.327 24.916 1.00 43.60 457 LYS X C 1
ATOM 661 O O . LYS A 1 96 ? 10.047 31.310 25.569 1.00 46.21 457 LYS X O 1
ATOM 667 N N . ASN A 1 97 ? 11.415 29.555 25.254 1.00 40.66 458 ASN X N 1
ATOM 668 C CA . ASN A 1 97 ? 12.251 29.865 26.402 1.00 44.58 458 ASN X CA 1
ATOM 669 C C . ASN A 1 97 ? 12.825 31.278 26.303 1.00 49.01 458 ASN X C 1
ATOM 670 O O . ASN A 1 97 ? 13.030 31.944 27.317 1.00 47.92 458 ASN X O 1
ATOM 675 N N . SER A 1 98 ? 13.079 31.742 25.081 1.00 44.70 459 SER X N 1
ATOM 676 C CA . SER A 1 98 ? 13.679 33.061 24.902 1.00 41.69 459 SER X CA 1
ATOM 677 C C . SER A 1 98 ? 12.751 34.185 25.355 1.00 43.67 459 SER X C 1
ATOM 678 O O . SER A 1 98 ? 13.175 35.327 25.526 1.00 47.49 459 SER X O 1
ATOM 681 N N . ILE A 1 99 ? 11.484 33.864 25.553 1.00 40.86 460 ILE X N 1
ATOM 682 C CA . ILE A 1 99 ? 10.552 34.843 26.094 1.00 45.53 460 ILE X CA 1
ATOM 683 C C . ILE A 1 99 ? 10.955 35.198 27.528 1.00 50.28 460 ILE X C 1
ATOM 684 O O . ILE A 1 99 ? 11.093 36.373 27.870 1.00 49.53 460 ILE X O 1
ATOM 689 N N . ASN A 1 100 ? 11.163 34.178 28.358 1.00 53.44 461 ASN X N 1
ATOM 690 C CA . ASN A 1 100 ? 11.591 34.402 29.738 1.00 52.89 461 ASN X CA 1
ATOM 691 C C . ASN A 1 100 ? 12.997 34.976 29.859 1.00 52.25 461 ASN X C 1
ATOM 692 O O . ASN A 1 100 ? 13.230 35.875 30.662 1.00 56.69 461 ASN X O 1
ATOM 697 N N . LYS A 1 101 ? 13.928 34.472 29.052 1.00 52.39 462 LYS X N 1
ATOM 698 C CA . LYS A 1 101 ? 15.311 34.942 29.104 1.00 47.91 462 LYS X CA 1
ATOM 699 C C . LYS A 1 101 ? 15.473 36.384 28.645 1.00 51.36 462 LYS X C 1
ATOM 700 O O . LYS A 1 101 ? 16.424 37.064 29.045 1.00 51.64 462 LYS X O 1
ATOM 706 N N . LYS A 1 102 ? 14.555 36.846 27.800 1.00 48.65 463 LYS X N 1
ATOM 707 C CA . LYS A 1 102 ? 14.635 38.195 27.243 1.00 45.39 463 LYS X CA 1
ATOM 708 C C . LYS A 1 102 ? 15.948 38.429 26.519 1.00 44.74 463 LYS X C 1
ATOM 709 O O . LYS A 1 102 ? 16.441 39.555 26.462 1.00 46.40 463 LYS X O 1
ATOM 715 N N . ASN A 1 103 ? 16.527 37.372 25.965 1.00 43.06 464 ASN X N 1
ATOM 716 C CA . ASN A 1 103 ? 17.774 37.531 25.230 1.00 39.08 464 ASN X CA 1
ATOM 717 C C . ASN A 1 103 ? 17.506 38.051 23.821 1.00 44.80 464 ASN X C 1
ATOM 718 O O . ASN A 1 103 ? 16.461 37.760 23.233 1.00 44.45 464 ASN X O 1
ATOM 723 N N . PRO A 1 104 ? 18.442 38.832 23.274 1.00 41.37 465 PRO X N 1
ATOM 724 C CA . PRO A 1 104 ? 18.309 39.229 21.873 1.00 38.22 465 PRO X CA 1
ATOM 725 C C . PRO A 1 104 ? 18.373 38.016 20.952 1.00 40.23 465 PRO X C 1
ATOM 726 O O . PRO A 1 104 ? 18.996 37.001 21.290 1.00 38.29 465 PRO X O 1
ATOM 730 N N . VAL A 1 105 ? 17.726 38.146 19.795 1.00 40.28 466 VAL X N 1
ATOM 731 C CA . VAL A 1 105 ? 17.642 37.102 18.782 1.00 33.86 466 VAL X CA 1
ATOM 732 C C . VAL A 1 105 ? 17.899 37.771 17.445 1.00 34.38 466 VAL X C 1
ATOM 733 O O . VAL A 1 105 ? 17.206 38.723 17.088 1.00 36.54 466 VAL X O 1
ATOM 737 N N . ARG A 1 106 ? 18.888 37.295 16.702 1.00 26.76 467 ARG X N 1
ATOM 738 C CA . ARG A 1 106 ? 19.162 37.899 15.417 1.00 29.16 467 ARG X CA 1
ATOM 739 C C . ARG A 1 106 ? 18.074 37.476 14.439 1.00 37.20 467 ARG X C 1
ATOM 740 O O . ARG A 1 106 ? 17.620 36.326 14.452 1.00 31.60 467 ARG X O 1
ATOM 748 N N . VAL A 1 107 ? 17.649 38.412 13.600 1.00 32.02 468 VAL X N 1
ATOM 749 C CA . VAL A 1 107 ? 16.644 38.120 12.600 1.00 32.41 468 VAL X CA 1
ATOM 750 C C . VAL A 1 107 ? 17.236 38.361 11.227 1.00 33.12 468 VAL X C 1
ATOM 751 O O . VAL A 1 107 ? 17.745 39.444 10.942 1.00 36.04 468 VAL X O 1
ATOM 755 N N . ILE A 1 108 ? 17.208 37.324 10.396 1.00 29.78 469 ILE X N 1
ATOM 756 C CA . ILE A 1 108 ? 17.623 37.434 9.008 1.00 30.02 469 ILE X CA 1
ATOM 757 C C . ILE A 1 108 ? 16.372 37.268 8.152 1.00 34.24 469 ILE X C 1
ATOM 758 O O . ILE A 1 108 ? 15.524 36.412 8.427 1.00 31.01 469 ILE X O 1
ATOM 763 N N . ARG A 1 109 ? 16.240 38.105 7.133 1.00 33.44 470 ARG X N 1
ATOM 764 C CA . ARG A 1 109 ? 15.070 38.065 6.266 1.00 36.77 470 ARG X CA 1
ATOM 765 C C . ARG A 1 109 ? 15.487 37.700 4.844 1.00 36.46 470 ARG X C 1
ATOM 766 O O . ARG A 1 109 ? 16.460 38.241 4.322 1.00 35.05 470 ARG X O 1
ATOM 774 N N . GLY A 1 110 ? 14.776 36.748 4.244 1.00 36.01 471 GLY X N 1
ATOM 775 C CA . GLY A 1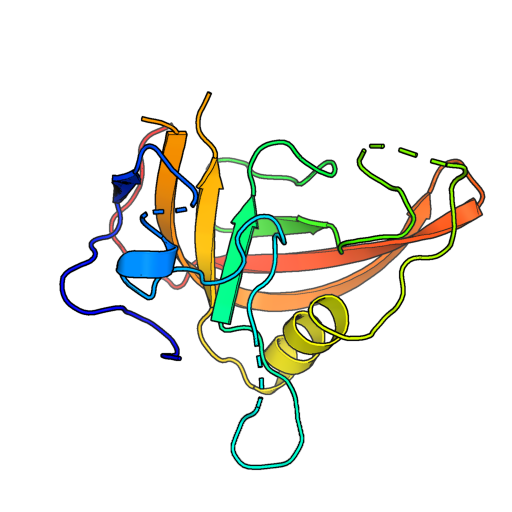 110 ? 15.030 36.343 2.872 1.00 36.77 471 GLY X CA 1
ATOM 776 C C . GLY A 1 110 ? 14.463 37.377 1.915 1.00 48.22 471 GLY X C 1
ATOM 777 O O . GLY A 1 110 ? 13.329 37.820 2.088 1.00 54.57 471 GLY X O 1
ATOM 778 N N . ILE A 1 111 ? 15.246 37.773 0.915 1.00 43.50 472 ILE X N 1
ATOM 779 C CA . ILE A 1 111 ? 14.813 38.779 -0.053 1.00 50.55 472 ILE X CA 1
ATOM 780 C C . ILE A 1 111 ? 14.740 38.226 -1.483 1.00 56.28 472 ILE X C 1
ATOM 781 O O . ILE A 1 111 ? 15.708 37.650 -1.988 1.00 54.85 472 ILE X O 1
ATOM 786 N N . LYS A 1 112 ? 13.588 38.405 -2.128 1.00 57.67 473 LYS X N 1
ATOM 787 C CA . LYS A 1 112 ? 13.359 37.894 -3.483 1.00 59.64 473 LYS X CA 1
ATOM 788 C C . LYS A 1 112 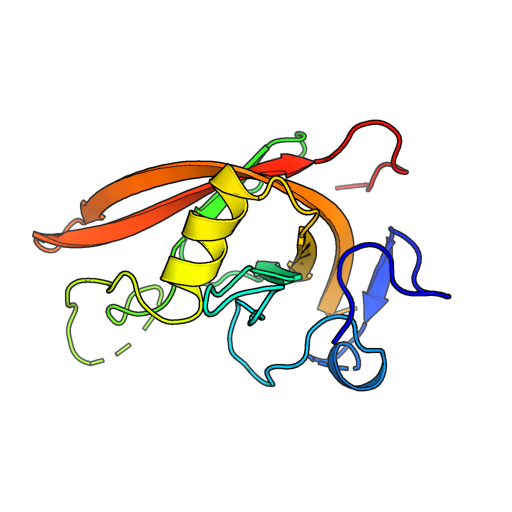? 14.506 38.210 -4.447 1.00 66.41 473 LYS X C 1
ATOM 789 O O . LYS A 1 112 ? 15.062 39.313 -4.435 1.00 68.53 473 LYS X O 1
ATOM 791 N N . LYS A 1 123 ? 22.242 39.582 -1.684 1.00 51.40 484 LYS X N 1
ATOM 792 C CA . LYS A 1 123 ? 21.218 39.446 -2.715 1.00 56.53 484 LYS X CA 1
ATOM 793 C C . LYS A 1 123 ? 20.037 38.542 -2.325 1.00 55.86 484 LYS X C 1
ATOM 794 O O . LYS A 1 123 ? 18.928 38.739 -2.819 1.00 58.86 484 LYS X O 1
ATOM 800 N N . ASN A 1 124 ? 20.262 37.570 -1.442 1.00 53.36 485 ASN X N 1
ATOM 801 C CA . ASN A 1 124 ? 19.181 36.672 -0.991 1.00 47.73 485 ASN X CA 1
ATOM 802 C C . ASN A 1 124 ? 18.765 36.830 0.471 1.00 43.21 485 ASN X C 1
ATOM 803 O O . ASN A 1 124 ? 17.664 36.457 0.847 1.00 45.55 485 ASN X O 1
ATOM 808 N N . TYR A 1 125 ? 19.656 37.355 1.300 1.00 42.14 486 TYR X N 1
ATOM 809 C CA . TYR A 1 125 ? 19.359 37.509 2.713 1.00 42.05 486 TYR X CA 1
ATOM 810 C C . TYR A 1 125 ? 19.856 38.835 3.244 1.00 40.62 486 TYR X C 1
ATOM 811 O O . TYR A 1 125 ? 20.894 39.326 2.813 1.00 40.18 486 TYR X O 1
ATOM 820 N N . VAL A 1 126 ? 19.109 39.413 4.179 1.00 38.18 487 VAL X N 1
ATOM 821 C CA . VAL A 1 126 ? 19.552 40.637 4.843 1.00 39.93 487 VAL X CA 1
ATOM 822 C C . VAL A 1 126 ? 19.499 40.466 6.342 1.00 37.40 487 VAL X C 1
ATOM 823 O O . VAL A 1 126 ? 18.551 39.892 6.878 1.00 37.99 487 VAL X O 1
ATOM 827 N N . TYR A 1 127 ? 20.523 40.959 7.021 1.00 36.65 488 TYR X N 1
ATOM 828 C CA . TYR A 1 127 ? 20.515 40.977 8.467 1.00 35.82 488 TYR X CA 1
ATOM 829 C C . TYR A 1 127 ? 19.610 42.112 8.904 1.00 42.42 488 TYR X C 1
ATOM 830 O O . TYR A 1 127 ? 19.752 43.241 8.439 1.00 43.91 488 TYR X O 1
ATOM 839 N N . ASP A 1 128 ? 18.682 41.816 9.803 1.00 42.77 489 ASP X N 1
ATOM 840 C CA . ASP A 1 128 ? 17.616 42.761 10.120 1.00 42.73 489 ASP X CA 1
ATOM 841 C C . ASP A 1 128 ? 17.803 43.443 11.466 1.00 42.88 489 ASP X C 1
ATOM 842 O O . ASP A 1 128 ? 17.157 44.447 11.747 1.00 46.74 489 ASP X O 1
ATOM 847 N N . GLY A 1 129 ? 18.667 42.886 12.305 1.00 39.43 490 GLY X N 1
ATOM 848 C CA . GLY A 1 129 ? 18.881 43.430 13.630 1.00 41.14 490 GLY X CA 1
ATOM 849 C C . GLY A 1 129 ? 18.404 42.499 14.722 1.00 35.56 490 GLY X C 1
ATOM 850 O O . GLY A 1 129 ? 18.069 41.344 14.459 1.00 37.03 490 GLY X O 1
ATOM 851 N N . LEU A 1 130 ? 18.367 43.000 15.951 1.00 34.18 491 LEU X N 1
ATOM 852 C CA . LEU A 1 130 ? 18.001 42.173 17.092 1.00 34.42 491 LEU X CA 1
ATOM 853 C C . LEU A 1 130 ? 16.544 42.365 17.478 1.00 35.99 491 LEU X C 1
ATOM 854 O O . LEU A 1 130 ? 15.996 43.456 17.369 1.00 36.07 491 LEU X O 1
ATOM 859 N N . TYR A 1 131 ? 15.937 41.286 17.950 1.00 36.04 492 TYR X N 1
ATOM 860 C CA . TYR A 1 131 ? 14.557 41.292 18.383 1.00 33.56 492 TYR X CA 1
ATOM 861 C C . TYR A 1 131 ? 14.494 40.535 19.690 1.00 32.99 492 TYR X C 1
ATOM 862 O O . TYR A 1 131 ? 15.393 39.751 20.001 1.00 36.16 492 TYR X O 1
ATOM 871 N N . LEU A 1 132 ? 13.424 40.765 20.442 1.00 30.62 493 LEU X N 1
ATOM 872 C CA . LEU A 1 132 ? 13.066 39.929 21.571 1.00 33.45 493 LEU X CA 1
ATOM 873 C C . LEU A 1 132 ? 11.798 39.177 21.205 1.00 34.53 493 LEU X C 1
ATOM 874 O O . LEU A 1 132 ? 10.963 39.695 20.459 1.00 36.59 493 LEU X O 1
ATOM 879 N N . VAL A 1 133 ? 11.662 37.958 21.723 1.00 35.52 494 VAL X N 1
ATOM 880 C CA . VAL A 1 133 ? 10.424 37.190 21.622 1.00 34.95 494 VAL X CA 1
ATOM 881 C C . VAL A 1 133 ? 9.535 37.638 22.770 1.00 34.55 494 VAL X C 1
ATOM 882 O O . VAL A 1 133 ? 9.953 37.592 23.917 1.00 39.39 494 VAL X O 1
ATOM 886 N N . GLU A 1 134 ? 8.318 38.085 22.471 1.00 36.40 495 GLU X N 1
ATOM 887 C CA . GLU A 1 134 ? 7.428 38.620 23.504 1.00 37.95 495 GLU X CA 1
ATOM 888 C C . GLU A 1 134 ? 6.359 37.627 23.938 1.00 41.76 495 GLU X C 1
ATOM 889 O O . GLU A 1 134 ? 5.875 37.664 25.073 1.00 43.28 495 GLU X O 1
ATOM 895 N N . GLU A 1 135 ? 5.977 36.742 23.034 1.00 34.04 496 GLU X N 1
ATOM 896 C CA . GLU A 1 135 ? 5.014 35.718 23.379 1.00 37.06 496 GLU X CA 1
ATOM 897 C C . GLU A 1 135 ? 4.887 34.728 22.242 1.00 36.47 496 GLU X C 1
ATOM 898 O O . GLU A 1 135 ? 5.410 34.939 21.160 1.00 33.40 496 GLU X O 1
ATOM 904 N N . TYR A 1 136 ? 4.170 33.650 22.503 1.00 33.52 497 TYR X N 1
ATOM 905 C CA . TYR A 1 136 ? 3.867 32.694 21.479 1.00 34.62 497 TYR X CA 1
ATOM 906 C C . TYR A 1 136 ? 2.455 32.224 21.760 1.00 38.92 497 TYR X C 1
ATOM 907 O O . TYR A 1 136 ? 1.924 32.434 22.857 1.00 39.21 497 TYR X O 1
ATOM 916 N N . TRP A 1 137 ? 1.835 31.603 20.770 1.00 34.65 498 TRP X N 1
ATOM 917 C CA . TRP A 1 137 ? 0.533 30.995 20.987 1.00 36.99 498 TRP X CA 1
ATOM 918 C C . TRP A 1 137 ? 0.370 29.823 20.041 1.00 34.38 498 TRP X C 1
ATOM 919 O O . TRP A 1 137 ? 1.228 29.572 19.195 1.00 34.71 498 TRP X O 1
ATOM 930 N N . GLU A 1 138 ? -0.718 29.090 20.193 1.00 36.26 499 GLU X N 1
ATOM 931 C CA . GLU A 1 138 ? -0.981 27.973 19.304 1.00 39.17 499 GLU X CA 1
ATOM 932 C C . GLU A 1 138 ? -2.178 28.311 18.443 1.00 35.23 499 GLU X C 1
ATOM 933 O O . GLU A 1 138 ? -3.073 29.036 18.866 1.00 35.34 499 GLU X O 1
ATOM 939 N N . GLU A 1 139 ? -2.181 27.777 17.232 1.00 35.22 500 GLU X N 1
ATOM 940 C CA . GLU A 1 139 ? -3.272 27.983 16.305 1.00 38.55 500 GLU X CA 1
ATOM 941 C C . GLU A 1 139 ? -3.650 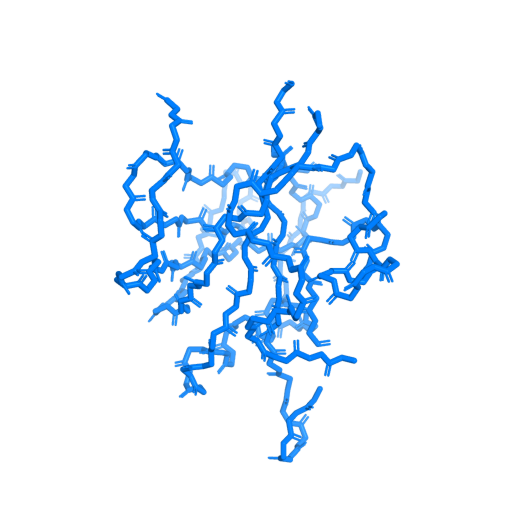26.633 15.750 1.00 37.71 500 GLU X C 1
ATOM 942 O O . GLU A 1 139 ? -2.792 25.789 15.506 1.00 40.87 500 GLU X O 1
ATOM 948 N N . THR A 1 140 ? -4.938 26.443 15.532 1.00 39.15 501 THR X N 1
ATOM 949 C CA . THR A 1 140 ? -5.419 25.232 14.912 1.00 43.73 501 THR X CA 1
ATOM 950 C C . THR A 1 140 ? -5.613 25.527 13.442 1.00 46.41 501 THR X C 1
ATOM 951 O O . THR A 1 140 ? -6.577 26.189 13.057 1.00 44.65 501 THR X O 1
ATOM 955 N N . GLY A 1 141 ? -4.674 25.047 12.631 1.00 50.32 502 GLY X N 1
ATOM 956 C CA . GLY A 1 141 ? -4.730 25.217 11.192 1.00 53.35 502 GLY X CA 1
ATOM 957 C C . GLY A 1 141 ? -5.945 24.590 10.523 1.00 61.18 502 GLY X C 1
ATOM 958 O O . GLY A 1 141 ? -6.757 23.892 11.148 1.00 57.12 502 GLY X O 1
ATOM 959 N N . SER A 1 142 ? -6.058 24.853 9.227 1.00 64.20 503 SER X N 1
ATOM 960 C CA . SER A 1 142 ? -7.176 24.400 8.410 1.00 67.71 503 SER X CA 1
ATOM 961 C C . SER A 1 142 ? -7.178 22.891 8.231 1.00 69.88 503 SER X C 1
ATOM 962 O O . SER A 1 142 ? -7.843 22.367 7.339 1.00 75.20 503 SER X O 1
ATOM 965 N N . HIS A 1 143 ? -6.430 22.203 9.086 1.00 66.59 504 HIS X N 1
ATOM 966 C CA . HIS A 1 143 ? -6.201 20.774 8.953 1.00 61.50 504 HIS X CA 1
ATOM 967 C C . HIS A 1 143 ? -6.369 20.094 10.306 1.00 64.09 504 HIS X C 1
ATOM 968 O O . HIS A 1 143 ? -6.173 18.880 10.438 1.00 70.17 504 HIS X O 1
ATOM 975 N N . GLY A 1 144 ? -6.727 20.885 11.312 1.00 55.60 505 GLY X N 1
ATOM 976 C CA . GLY A 1 144 ? -6.921 20.378 12.656 1.00 50.57 505 GLY X CA 1
ATOM 977 C C . GLY A 1 144 ? -5.638 20.251 13.454 1.00 53.67 505 GLY X C 1
ATOM 978 O O . GLY A 1 144 ? -5.671 19.872 14.626 1.00 56.83 505 GLY X O 1
ATOM 979 N N . LYS A 1 145 ? -4.509 20.572 12.826 1.00 47.97 506 LYS X N 1
ATOM 980 C CA . LYS A 1 145 ? -3.204 20.398 13.457 1.00 46.07 506 LYS X CA 1
ATOM 981 C C . LYS A 1 145 ? -2.649 21.691 14.049 1.00 47.33 506 LYS X C 1
ATOM 982 O O . LYS A 1 145 ? -2.902 22.790 13.553 1.00 47.40 506 LYS X O 1
ATOM 988 N N . LEU A 1 146 ? -1.852 21.532 15.093 1.00 44.24 507 LEU X N 1
ATOM 989 C CA . LEU A 1 146 ? -1.298 22.644 15.842 1.00 42.49 507 LEU X CA 1
ATOM 990 C C . LEU A 1 146 ? -0.151 23.330 15.117 1.00 42.82 507 LEU X C 1
ATOM 991 O O . LEU A 1 146 ? 0.715 22.676 14.538 1.00 43.36 507 LEU X O 1
ATOM 996 N N . VAL A 1 147 ? -0.143 24.656 15.181 1.00 40.65 508 VAL X N 1
ATOM 997 C CA . VAL A 1 147 ? 0.935 25.468 14.628 1.00 38.24 508 VAL X CA 1
ATOM 998 C C . VAL A 1 147 ? 1.302 26.503 15.688 1.00 37.76 508 VAL X C 1
ATOM 999 O O . VAL A 1 147 ? 0.416 27.062 16.336 1.00 37.24 508 VAL X O 1
ATOM 1003 N N . PHE A 1 148 ? 2.596 26.728 15.899 1.00 33.40 509 PHE X N 1
ATOM 1004 C CA . PHE A 1 148 ? 3.036 27.764 16.835 1.00 33.98 509 PHE X CA 1
ATOM 1005 C C . PHE A 1 148 ? 3.250 29.092 16.119 1.00 37.85 509 PHE X C 1
ATOM 1006 O O . PHE A 1 148 ? 3.635 29.120 14.942 1.00 33.51 509 PHE X O 1
ATOM 1014 N N . LYS A 1 149 ? 3.005 30.180 16.845 1.00 29.89 510 LYS X N 1
ATOM 1015 C CA . LYS A 1 149 ? 3.288 31.519 16.357 1.00 31.46 510 LYS X CA 1
ATOM 1016 C C . LYS A 1 149 ? 4.058 32.262 17.424 1.00 30.14 510 LYS X C 1
ATOM 1017 O O . LYS A 1 149 ? 3.648 32.299 18.581 1.00 30.54 510 LYS X O 1
ATOM 1023 N N . PHE A 1 150 ? 5.180 32.851 17.029 1.00 26.58 511 PHE X N 1
ATOM 1024 C CA . PHE A 1 150 ? 5.971 33.649 17.939 1.00 30.42 511 PHE X CA 1
ATOM 1025 C C . PHE A 1 150 ? 5.934 35.122 17.543 1.00 30.80 511 PHE X C 1
ATOM 1026 O O . PHE A 1 150 ? 6.211 35.472 16.399 1.00 31.35 511 PHE X O 1
ATOM 1034 N N . LYS A 1 151 ? 5.583 35.982 18.491 1.00 33.03 512 LYS X N 1
ATOM 1035 C CA . LYS A 1 151 ? 5.612 37.423 18.257 1.00 33.03 512 LYS X CA 1
ATOM 1036 C C . LYS A 1 151 ? 6.949 38.023 18.676 1.00 34.40 512 LYS X C 1
ATOM 1037 O O . LYS A 1 151 ? 7.347 37.930 19.839 1.00 33.44 512 LYS X O 1
ATOM 1043 N N . LEU A 1 152 ? 7.656 38.614 17.719 1.00 30.00 513 LEU X N 1
ATOM 1044 C CA . LEU A 1 152 ? 8.954 39.199 18.002 1.00 33.06 513 LEU X CA 1
ATOM 1045 C C . LEU A 1 152 ? 8.885 40.703 17.773 1.00 36.89 513 LEU X C 1
ATOM 1046 O O . LEU A 1 152 ? 8.190 41.163 16.859 1.00 33.31 513 LEU X O 1
ATOM 1051 N N . ARG A 1 153 ? 9.596 41.461 18.610 1.00 32.14 514 ARG X N 1
ATOM 1052 C CA . ARG A 1 153 ? 9.615 42.920 18.485 1.00 32.69 514 ARG X CA 1
ATOM 1053 C C . ARG A 1 153 ? 11.047 43.432 18.390 1.00 31.74 514 ARG X C 1
ATOM 1054 O O . ARG A 1 153 ? 11.892 43.098 19.216 1.00 34.39 514 ARG X O 1
ATOM 1062 N N . ARG A 1 154 ? 11.328 44.228 17.365 1.00 29.34 515 ARG X N 1
ATOM 1063 C CA . ARG A 1 154 ? 12.668 44.746 17.154 1.00 30.74 515 ARG X CA 1
ATOM 1064 C C . ARG A 1 154 ? 13.046 45.693 18.287 1.00 35.26 515 ARG X C 1
ATOM 1065 O O . ARG A 1 154 ? 12.232 46.498 18.723 1.00 36.42 515 ARG X O 1
ATOM 1073 N N . ILE A 1 155 ? 14.279 45.584 18.769 1.00 40.06 516 ILE X N 1
ATOM 1074 C CA . ILE A 1 155 ? 14.775 46.455 19.836 1.00 38.09 516 ILE X CA 1
ATOM 1075 C C . ILE A 1 155 ? 14.984 47.868 19.284 1.00 35.13 516 ILE X C 1
ATOM 1076 O O . ILE A 1 155 ? 15.621 48.044 18.244 1.00 35.86 516 ILE X O 1
ATOM 1081 N N . PRO A 1 156 ? 14.426 48.880 19.963 1.00 39.01 517 PRO X N 1
ATOM 1082 C CA . PRO A 1 156 ? 14.579 50.264 19.487 1.00 40.72 517 PRO X CA 1
ATOM 1083 C C . PRO A 1 156 ? 16.046 50.665 19.361 1.00 40.29 517 PRO X C 1
ATOM 1084 O O . PRO A 1 156 ? 16.909 50.084 20.022 1.00 44.97 517 PRO X O 1
ATOM 1088 N N . GLY A 1 157 ? 16.333 51.638 18.508 1.00 43.40 518 GLY X N 1
ATOM 1089 C CA . GLY A 1 157 ? 17.671 52.196 18.447 1.00 45.01 518 GLY X CA 1
ATOM 1090 C C . GLY A 1 157 ? 18.560 51.616 17.367 1.00 46.77 518 GLY X C 1
ATOM 1091 O O . GLY A 1 157 ? 19.746 51.921 17.303 1.00 49.57 518 GLY X O 1
ATOM 1092 N N . GLN A 1 158 ? 17.994 50.780 16.508 1.00 46.56 519 GLN X N 1
ATOM 1093 C CA . GLN A 1 158 ? 18.780 50.162 15.455 1.00 47.79 519 GLN X CA 1
ATOM 1094 C C . GLN A 1 158 ? 18.490 50.858 14.150 1.00 46.05 519 GLN X C 1
ATOM 1095 O O . GLN A 1 158 ? 17.401 51.401 13.972 1.00 49.95 519 GLN X O 1
ATOM 1101 N N . PRO A 1 159 ? 19.465 50.850 13.233 1.00 44.47 520 PRO X N 1
ATOM 1102 C CA . PRO A 1 159 ? 19.278 51.472 11.919 1.00 51.26 520 PRO X CA 1
ATOM 1103 C C . PRO A 1 159 ? 18.029 50.903 11.259 1.00 50.69 520 PRO X C 1
ATOM 1104 O O . PRO A 1 159 ? 17.692 49.749 11.499 1.00 45.71 520 PRO X O 1
ATOM 1108 N N . GLU A 1 160 ? 17.341 51.709 10.461 1.00 54.02 521 GLU X N 1
ATOM 1109 C CA . GLU A 1 160 ? 16.119 51.256 9.816 1.00 57.08 521 GLU X CA 1
ATOM 1110 C C . GLU A 1 160 ? 16.448 50.580 8.494 1.00 67.07 521 GLU X C 1
ATOM 1111 O O . GLU A 1 160 ? 17.489 50.852 7.891 1.00 72.30 521 GLU X O 1
ATOM 1117 N N . LEU A 1 161 ? 15.568 49.692 8.045 1.00 67.19 522 LEU X N 1
ATOM 1118 C CA . LEU A 1 161 ? 15.734 49.064 6.740 1.00 67.39 522 LEU X CA 1
ATOM 1119 C C . LEU A 1 161 ? 14.624 49.476 5.781 1.00 69.33 522 LEU X C 1
ATOM 1120 O O . LEU A 1 161 ? 13.464 49.568 6.178 1.00 73.39 522 LEU X O 1
ATOM 1125 N N . PRO A 1 162 ? 14.988 49.747 4.517 1.00 73.73 523 PRO X N 1
ATOM 1126 C CA . PRO A 1 162 ? 14.067 50.176 3.455 1.00 76.45 523 PRO X CA 1
ATOM 1127 C C . PRO A 1 162 ? 13.309 49.011 2.829 1.00 76.82 523 PRO X C 1
ATOM 1128 O O . PRO A 1 162 ? 13.907 47.974 2.546 1.00 80.65 523 PRO X O 1
ATOM 1132 N N . TRP A 1 163 ? 12.009 49.185 2.612 1.00 81.18 524 TRP X N 1
ATOM 1133 C CA . TRP A 1 163 ? 11.200 48.168 1.945 1.00 86.45 524 TRP X CA 1
ATOM 1134 C C . TRP A 1 163 ? 9.851 48.735 1.507 1.00 87.86 524 TRP X C 1
ATOM 1135 O O . TRP A 1 163 ? 9.713 49.942 1.292 1.00 87.46 524 TRP X O 1
#

Sequence (146 aa):
QIIGTVPGVEVGDEFQYRELNLLGIHRPSQSGIDYKDDGGELVATSIVSSGGYNDVLDNSDVLIYTGQGGNVGEPPKDQQLVTGNLALKNSINKKNPVRVIRGIKKNYVYDGLYLVEEYWEETGSHGKLVFKFKLRRIPGQPELPW

Secondary structure (DSSP, 8-state):
---S--TT--TT-EES---TTTTTS---SS-SEE---SSS-----EEEESSSTT-EE-SSSEEEEEPS-TT------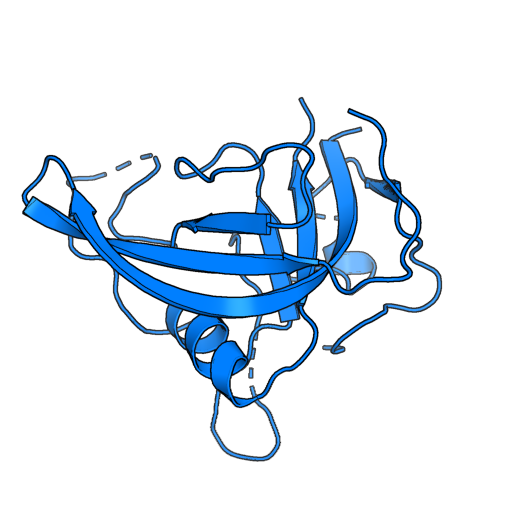---SSHHHHHHHHHHHH---EEEEEE----EEEEEEEEEEEEEEEE-TTS-EEEEEEEEEPTTSPP---

Foldseek 3Di:
DDAFDQPPAAFFDDDDAVVCCVRVNANDRDAQWDWQDPDRAIATREGEAEPQDPKDDDQAQKTKDKADDLPGSVDGAADDCDDRNVNLQVQQVVQTWHWYWYADCVGIGTHHTWGWNHKDWDQDPRRYIMMITMIGHDPDGDGDDD

Radius of gyration: 14.61 Å; Cα contacts (8 Å, |Δi|>4): 322; chains: 1; bounding box: 39×38×36 Å